Protein AF-A0A7C7UZA2-F1 (afdb_monomer_lite)

Foldseek 3Di:
DDPVVVVVPPVVVVVVVVVVVVVVVVVVVVVVCVVVVVVVVVVVVVVVLVVVVPPPPVQDPVPPVPRPPPDDPCNDPVNVPDCDLVNLLVVLVVLCVVVVNPLQVSLVVLLVVLVPCPDLPCSSLSSSVSNVVVCVVVVHDYDCPPPDDSVRSVVVSVVVDDD

Sequence (163 aa):
MPFKHFLQSETGAVTVDWVVLTAAVVGLGLAAMAVVSNGVGDLSNDITVELASLDTGSMYDWGSGGALMSSTWGDLDIFSLNQTASEAESYAASVLASNGGDYQAAYDQLYQQVLDMTYGNGESIDDFGAFEAMAAANGVSLDTGSNMTYGEMHASYSENGSV

pLDDT: mean 74.03, std 13.34, range [42.0, 94.94]

Secondary structure (DSSP, 8-state):
--GGGTTT-HHHHHHHHHHHHHHHHHHHHHHHHHHHHHHHHHHHHHHHHHHHHS-TTTT--TTTS-SSSSPPTT-SGGG--S--HHHHHHHHHHHHHHTTT-HHHHHHHHHHHHHT-SS--SHHHHHHHHHHHHHHHTTPPP--TTPPPHHHHHHHHHHH---

Structure (mmCIF, N/CA/C/O backbone):
data_AF-A0A7C7UZA2-F1
#
_entry.id   AF-A0A7C7UZA2-F1
#
loop_
_atom_site.group_PDB
_atom_site.id
_atom_site.type_symbol
_atom_site.label_atom_id
_atom_site.label_alt_id
_atom_site.label_comp_id
_atom_site.label_asym_id
_atom_site.label_entity_id
_atom_site.label_seq_id
_atom_site.pdbx_PDB_ins_code
_atom_site.Cartn_x
_atom_site.Cartn_y
_atom_site.Cartn_z
_atom_site.occupancy
_atom_site.B_iso_or_equiv
_atom_site.auth_seq_id
_atom_site.auth_comp_id
_atom_site.auth_asym_id
_atom_site.auth_atom_id
_atom_site.pdbx_PDB_model_num
ATOM 1 N N . MET A 1 1 ? -41.232 -3.735 60.638 1.00 55.69 1 MET A N 1
ATOM 2 C CA . MET A 1 1 ? -41.491 -2.625 59.691 1.00 55.69 1 MET A CA 1
ATOM 3 C C . MET A 1 1 ? -41.565 -3.222 58.294 1.00 55.69 1 MET A C 1
ATOM 5 O O . MET A 1 1 ? -40.735 -4.072 57.995 1.00 55.69 1 MET A O 1
ATOM 9 N N . PRO A 1 2 ? -42.615 -2.936 57.511 1.00 58.72 2 PRO A N 1
ATOM 10 C CA . PRO A 1 2 ? -43.018 -3.800 56.411 1.00 58.72 2 PRO A CA 1
ATOM 11 C C . PRO A 1 2 ? -42.118 -3.584 55.192 1.00 58.72 2 PRO A C 1
ATOM 13 O O . PRO A 1 2 ? -42.008 -2.473 54.684 1.00 58.72 2 PRO A O 1
ATOM 16 N N . PHE A 1 3 ? -41.556 -4.677 54.674 1.00 61.19 3 PHE A N 1
ATOM 17 C CA . PHE A 1 3 ? -40.842 -4.790 53.388 1.00 61.19 3 PHE A CA 1
ATOM 18 C C . PHE A 1 3 ? -41.591 -4.124 52.210 1.00 61.19 3 PHE A C 1
ATOM 20 O O . PHE A 1 3 ? -41.013 -3.719 51.209 1.00 61.19 3 PHE A O 1
ATOM 27 N N . LYS A 1 4 ? -42.904 -3.942 52.383 1.00 60.97 4 LYS A N 1
ATOM 28 C CA . LYS A 1 4 ? -43.824 -3.238 51.492 1.00 60.97 4 LYS A CA 1
ATOM 29 C C . LYS A 1 4 ? -43.467 -1.761 51.251 1.00 60.97 4 LYS A C 1
ATOM 31 O O . LYS A 1 4 ? -43.734 -1.275 50.164 1.00 60.97 4 LYS A O 1
ATOM 36 N N . HIS A 1 5 ? -42.840 -1.070 52.211 1.00 58.62 5 HIS A N 1
ATOM 37 C CA . HIS A 1 5 ? -42.366 0.315 52.028 1.00 58.62 5 HIS A CA 1
ATOM 38 C C . HIS A 1 5 ? -41.120 0.399 51.132 1.00 58.62 5 HIS A C 1
ATOM 40 O O . HIS A 1 5 ? -40.919 1.398 50.458 1.00 58.62 5 HIS A O 1
ATOM 46 N N . PHE A 1 6 ? -40.302 -0.657 51.089 1.00 61.88 6 PHE A N 1
ATOM 47 C CA . PHE A 1 6 ? -39.102 -0.709 50.251 1.00 61.88 6 PHE A CA 1
ATOM 48 C C . PHE A 1 6 ? -39.456 -0.853 48.762 1.00 61.88 6 PHE A C 1
ATOM 50 O O . PHE A 1 6 ? -38.833 -0.229 47.913 1.00 61.88 6 PHE A O 1
ATOM 57 N N . LEU A 1 7 ? -40.517 -1.610 48.459 1.00 60.84 7 LEU A N 1
ATOM 58 C CA . LEU A 1 7 ? -41.059 -1.788 47.104 1.00 60.84 7 LEU A CA 1
ATOM 59 C C . LEU A 1 7 ? -41.875 -0.584 46.593 1.00 60.84 7 LEU A C 1
ATOM 61 O O . LEU A 1 7 ? -42.179 -0.528 45.409 1.00 60.84 7 LEU A O 1
ATOM 65 N N . GLN A 1 8 ? -42.243 0.360 47.467 1.00 63.81 8 GLN A N 1
ATOM 66 C CA . GLN A 1 8 ? -43.076 1.527 47.139 1.00 63.81 8 GLN A CA 1
ATOM 67 C C . GLN A 1 8 ? -42.267 2.841 47.074 1.00 63.81 8 GLN A C 1
ATOM 69 O O . GLN A 1 8 ? -42.832 3.914 46.876 1.00 63.81 8 GLN A O 1
ATOM 74 N N . SER A 1 9 ? -40.941 2.769 47.242 1.00 61.22 9 SER A N 1
ATOM 75 C CA . SER A 1 9 ? -40.037 3.924 47.205 1.00 61.22 9 SER A CA 1
ATOM 76 C C . SER A 1 9 ? -39.703 4.340 45.767 1.00 61.22 9 SER A C 1
ATOM 78 O O . SER A 1 9 ? -38.679 3.942 45.214 1.00 61.22 9 SER A O 1
ATOM 80 N N . GLU A 1 10 ? -40.533 5.195 45.171 1.00 63.50 10 GLU A N 1
ATOM 81 C CA . GLU A 1 10 ? -40.305 5.768 43.831 1.00 63.50 10 GLU A CA 1
ATOM 82 C C . GLU A 1 10 ? -39.052 6.660 43.759 1.00 63.50 10 GLU A C 1
ATOM 84 O O . GLU A 1 10 ? -38.367 6.699 42.740 1.00 63.50 10 GLU A O 1
ATOM 89 N N . THR A 1 11 ? -38.671 7.312 44.863 1.00 66.06 11 THR A N 1
ATOM 90 C CA . THR A 1 11 ? -37.448 8.135 44.932 1.00 66.06 11 THR A CA 1
ATOM 91 C C . THR A 1 11 ? -36.171 7.303 44.767 1.00 66.06 11 THR A C 1
ATOM 93 O O . THR A 1 11 ? -35.189 7.791 44.217 1.00 66.06 11 THR A O 1
ATOM 96 N N . GLY A 1 12 ? -36.188 6.032 45.191 1.00 61.72 12 GLY A N 1
ATOM 97 C CA . GLY A 1 12 ? -35.061 5.112 45.018 1.00 61.72 12 GLY A CA 1
ATOM 98 C C . GLY A 1 12 ? -34.902 4.632 43.574 1.00 61.72 12 GLY A C 1
ATOM 99 O O . GLY A 1 12 ? -33.779 4.463 43.107 1.00 61.72 12 GLY A O 1
ATOM 100 N N . ALA A 1 13 ? -36.008 4.480 42.840 1.00 70.25 13 ALA A N 1
ATOM 101 C CA . ALA A 1 13 ? -35.995 4.057 41.440 1.00 70.25 13 ALA A CA 1
ATOM 102 C C . ALA A 1 13 ? -35.330 5.103 40.524 1.00 70.25 13 ALA A C 1
ATOM 104 O O . ALA A 1 13 ? -34.529 4.748 39.662 1.00 70.25 13 ALA A O 1
ATOM 105 N N . VAL A 1 14 ? -35.566 6.395 40.775 1.00 74.62 14 VAL A N 1
ATOM 106 C CA . VAL A 1 14 ? -34.936 7.503 40.026 1.00 74.62 14 VAL A CA 1
ATOM 107 C C . VAL A 1 14 ? -33.420 7.550 40.259 1.00 74.62 14 VAL A C 1
ATOM 109 O O . VAL A 1 14 ? -32.642 7.779 39.337 1.00 74.62 14 VAL A O 1
ATOM 112 N N . THR A 1 15 ? -32.972 7.242 41.478 1.00 79.44 15 THR A N 1
ATOM 113 C CA . THR A 1 15 ? -31.541 7.098 41.792 1.00 79.44 15 THR A CA 1
ATOM 114 C C . THR A 1 15 ? -30.937 5.767 41.339 1.00 79.44 15 THR A C 1
ATOM 116 O O . THR A 1 15 ? -29.749 5.540 41.532 1.00 79.44 15 THR A O 1
ATOM 119 N N . VAL A 1 16 ? -31.708 4.869 40.737 1.00 81.00 16 VAL A N 1
ATOM 120 C CA . VAL A 1 16 ? -31.160 3.683 40.067 1.00 81.00 16 VAL A CA 1
ATOM 121 C C . VAL A 1 16 ? -31.040 3.942 38.567 1.00 81.00 16 VAL A C 1
ATOM 123 O O . VAL A 1 16 ? -30.053 3.532 37.969 1.00 81.00 16 VAL A O 1
ATOM 126 N N . ASP A 1 17 ? -31.946 4.722 37.979 1.00 87.00 17 ASP A N 1
ATOM 127 C CA . ASP A 1 17 ? -31.920 5.077 36.555 1.00 87.00 17 ASP A CA 1
ATOM 128 C C . ASP A 1 17 ? -30.641 5.833 36.140 1.00 87.00 17 ASP A C 1
ATOM 130 O O . ASP A 1 17 ? -29.996 5.482 35.155 1.00 87.00 17 ASP A O 1
ATOM 134 N N . TRP A 1 18 ? -30.164 6.786 36.953 1.00 87.00 18 TRP A N 1
ATOM 135 C CA . TRP A 1 18 ? -28.900 7.487 36.654 1.00 87.00 18 TRP A CA 1
ATOM 136 C C . TRP A 1 18 ? -27.660 6.576 36.733 1.00 87.00 18 TRP A C 1
ATOM 138 O O . TRP A 1 18 ? -26.703 6.762 35.978 1.00 87.00 18 TRP A O 1
ATOM 148 N N . VAL A 1 19 ? -27.670 5.557 37.601 1.00 89.44 19 VAL A N 1
ATOM 149 C CA . VAL A 1 19 ? -26.578 4.571 37.669 1.00 89.44 19 VAL A CA 1
ATOM 150 C C . VAL A 1 19 ? -26.650 3.634 36.472 1.00 89.44 19 VAL A C 1
ATOM 152 O O . VAL A 1 19 ? -25.622 3.320 35.886 1.00 89.44 19 VAL A O 1
ATOM 155 N N . VAL A 1 20 ? -27.848 3.218 36.065 1.00 91.25 20 VAL A N 1
ATOM 156 C CA . VAL A 1 20 ? -28.027 2.339 34.904 1.00 91.25 20 VAL A CA 1
ATOM 157 C C . VAL A 1 20 ? -27.638 3.056 33.610 1.00 91.25 20 VAL A C 1
ATOM 159 O O . VAL A 1 20 ? -26.934 2.471 32.792 1.00 91.25 20 VAL A O 1
ATOM 162 N N . LEU A 1 21 ? -27.998 4.331 33.446 1.00 93.62 21 LEU A N 1
ATOM 163 C CA . LEU A 1 21 ? -27.585 5.143 32.297 1.00 93.62 21 LEU A CA 1
ATOM 164 C C . LEU A 1 21 ? -26.067 5.324 32.233 1.00 93.62 21 LEU A C 1
ATOM 166 O O . LEU A 1 21 ? -25.464 5.119 31.182 1.00 93.62 21 LEU A O 1
ATOM 170 N N . THR A 1 22 ? -25.426 5.666 33.351 1.00 93.38 22 THR A N 1
ATOM 171 C CA . THR A 1 22 ? -23.963 5.825 33.381 1.00 93.38 22 THR A CA 1
ATOM 172 C C . THR A 1 22 ? -23.245 4.491 33.184 1.00 93.38 22 THR A C 1
ATOM 174 O O . THR A 1 22 ? -22.285 4.431 32.420 1.00 93.38 22 THR A O 1
ATOM 177 N N . ALA A 1 23 ? -23.746 3.402 33.771 1.00 92.38 23 ALA A N 1
ATOM 178 C CA . ALA A 1 23 ? -23.229 2.054 33.544 1.00 92.38 23 ALA A CA 1
ATOM 179 C C . ALA A 1 23 ? -23.379 1.616 32.077 1.00 92.38 23 ALA A C 1
ATOM 181 O O . ALA A 1 23 ? -22.456 1.019 31.524 1.00 92.38 23 ALA A O 1
ATOM 182 N N . ALA A 1 24 ? -24.493 1.958 31.422 1.00 93.31 24 ALA A N 1
ATOM 183 C CA . ALA A 1 24 ? -24.699 1.696 29.999 1.00 93.31 24 ALA A CA 1
ATOM 184 C C . ALA A 1 24 ? -23.702 2.475 29.125 1.00 93.31 24 ALA A C 1
ATOM 186 O O . ALA A 1 24 ? -23.119 1.904 28.205 1.00 93.31 24 ALA A O 1
ATOM 187 N N . VAL A 1 25 ? -23.442 3.749 29.439 1.00 94.31 25 VAL A N 1
ATOM 188 C CA . VAL A 1 25 ? -22.450 4.574 28.724 1.00 94.31 25 VAL A CA 1
ATOM 189 C C . VAL A 1 25 ? -21.027 4.047 28.926 1.00 94.31 25 VAL A C 1
ATOM 191 O O . VAL A 1 25 ? -20.262 3.977 27.968 1.00 94.31 25 VAL A O 1
ATOM 194 N N . VAL A 1 26 ? -20.667 3.620 30.139 1.00 94.50 26 VAL A N 1
ATOM 195 C CA . VAL A 1 26 ? -19.356 3.003 30.411 1.00 94.50 26 VAL A CA 1
ATOM 196 C C . VAL A 1 26 ? -19.206 1.680 29.654 1.00 94.50 26 VAL A C 1
ATOM 198 O O . VAL A 1 26 ? -18.158 1.437 29.059 1.00 94.50 26 VAL A O 1
ATOM 201 N N . GLY A 1 27 ? -20.256 0.853 29.605 1.00 93.12 27 GLY A N 1
ATOM 202 C CA . GLY A 1 27 ? -20.273 -0.380 28.812 1.00 93.12 27 GLY A CA 1
ATOM 203 C C . GLY A 1 27 ? -20.104 -0.127 27.311 1.00 93.12 27 GLY A C 1
ATOM 204 O O . GLY A 1 27 ? -19.313 -0.806 26.658 1.00 9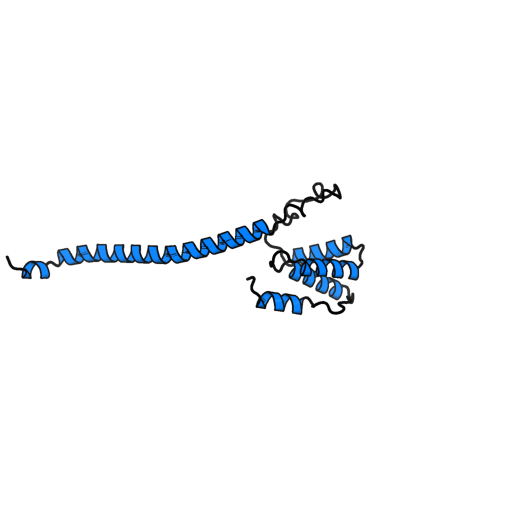3.12 27 GLY A O 1
ATOM 205 N N . LEU A 1 28 ? -20.777 0.896 26.774 1.00 94.94 28 LEU A N 1
ATOM 206 C CA . LEU A 1 28 ? -20.606 1.339 25.388 1.00 94.94 28 LEU A CA 1
ATOM 207 C C . LEU A 1 28 ? -19.173 1.835 25.125 1.00 94.94 28 LEU A C 1
ATOM 209 O O . LEU A 1 28 ? -18.587 1.505 24.098 1.00 94.94 28 LEU A O 1
ATOM 213 N N . GLY A 1 29 ? -18.589 2.587 26.062 1.00 93.31 29 GLY A N 1
ATOM 214 C CA . GLY A 1 29 ? -17.214 3.082 25.966 1.00 93.31 29 GLY A CA 1
ATOM 215 C C . GLY A 1 29 ? -16.180 1.957 25.927 1.00 93.31 29 GLY A C 1
ATOM 216 O O . GLY A 1 29 ? -15.265 1.995 25.109 1.00 93.31 29 GLY A O 1
ATOM 217 N N . LEU A 1 30 ? -16.356 0.918 26.747 1.00 91.94 30 LEU A N 1
ATOM 218 C CA . LEU A 1 30 ? -15.498 -0.271 26.718 1.00 91.94 30 LEU A CA 1
ATOM 219 C C . LEU A 1 30 ? -15.605 -1.030 25.388 1.00 91.94 30 LEU A C 1
ATOM 221 O O . LEU A 1 30 ? -14.588 -1.476 24.860 1.00 91.94 30 LEU A O 1
ATOM 225 N N . ALA A 1 31 ? -16.808 -1.136 24.817 1.00 91.19 31 ALA A N 1
ATOM 226 C CA . ALA A 1 31 ? -17.003 -1.757 23.507 1.00 91.19 31 ALA A CA 1
ATOM 227 C C . ALA A 1 31 ? -16.347 -0.943 22.376 1.00 91.19 31 ALA A C 1
ATOM 229 O O . ALA A 1 31 ? -15.681 -1.511 21.512 1.00 91.19 31 ALA A O 1
ATOM 230 N N . ALA A 1 32 ? -16.476 0.386 22.402 1.00 93.19 32 ALA A N 1
ATOM 231 C CA . ALA A 1 32 ? -15.841 1.269 21.424 1.00 93.19 32 ALA A CA 1
ATOM 232 C C . ALA A 1 32 ? -14.305 1.220 21.503 1.00 93.19 32 ALA A C 1
ATOM 234 O O . ALA A 1 32 ? -13.639 1.193 20.470 1.00 93.19 32 ALA A O 1
ATOM 235 N N . MET A 1 33 ? -13.738 1.141 22.713 1.00 93.38 33 MET A N 1
ATOM 236 C CA . MET A 1 33 ? -12.288 1.023 22.917 1.00 93.38 33 MET A CA 1
ATOM 237 C C . MET A 1 33 ? -11.701 -0.229 22.262 1.00 93.38 33 MET A C 1
ATOM 239 O O . MET A 1 33 ? -10.597 -0.163 21.732 1.00 93.38 33 MET A O 1
ATOM 243 N N . ALA A 1 34 ? -12.431 -1.348 22.243 1.00 87.56 34 ALA A N 1
ATOM 244 C CA . ALA A 1 34 ? -11.976 -2.559 21.561 1.00 87.56 34 ALA A CA 1
ATOM 245 C C . ALA A 1 34 ? -11.839 -2.350 20.042 1.00 87.56 34 ALA A C 1
ATOM 247 O O . ALA A 1 34 ? -10.852 -2.773 19.448 1.00 87.56 34 ALA A O 1
ATOM 248 N N . VAL A 1 35 ? -12.792 -1.647 19.419 1.00 90.25 35 VAL A N 1
ATOM 249 C CA . VAL A 1 35 ? -12.755 -1.340 17.977 1.00 90.25 35 VAL A CA 1
ATOM 250 C C . VAL A 1 35 ? -11.617 -0.373 17.652 1.00 90.25 35 VAL A C 1
ATOM 252 O O . VAL A 1 35 ? -10.852 -0.615 16.723 1.00 90.25 35 VAL A O 1
ATOM 255 N N . VAL A 1 36 ? -11.471 0.694 18.443 1.00 93.50 36 VAL A N 1
ATOM 256 C CA . VAL A 1 36 ? -10.405 1.689 18.253 1.00 93.50 36 VAL A CA 1
ATOM 257 C C . VAL A 1 36 ? -9.025 1.067 18.463 1.00 93.50 36 VAL A C 1
ATOM 259 O O . VAL A 1 36 ? -8.126 1.322 17.673 1.00 93.50 36 VAL A O 1
ATOM 262 N N . SER A 1 37 ? -8.852 0.227 19.487 1.00 91.12 37 SER A N 1
ATOM 263 C CA . SER A 1 37 ? -7.572 -0.437 19.760 1.00 91.12 37 SER A CA 1
ATOM 264 C C . SER A 1 37 ? -7.125 -1.334 18.609 1.00 91.12 37 SER A C 1
ATOM 266 O O . SER A 1 37 ? -5.935 -1.364 18.314 1.00 91.12 37 SER A O 1
ATOM 268 N N . ASN A 1 38 ? -8.054 -2.055 17.977 1.00 88.81 38 ASN A N 1
ATOM 269 C CA . ASN A 1 38 ? -7.731 -2.885 16.820 1.00 88.81 38 ASN A CA 1
ATOM 270 C C . ASN A 1 38 ? -7.360 -2.015 15.616 1.00 88.81 38 ASN A C 1
ATOM 272 O O . ASN A 1 38 ? -6.269 -2.172 15.090 1.00 88.81 38 ASN A O 1
ATOM 276 N N . GLY A 1 39 ? -8.185 -1.021 15.266 1.00 87.88 39 GLY A N 1
ATOM 277 C CA . GLY A 1 39 ? -7.896 -0.150 14.119 1.00 87.88 39 GLY A CA 1
ATOM 278 C C . GLY A 1 39 ? -6.598 0.656 14.263 1.00 87.88 39 GLY A C 1
ATOM 279 O O . GLY A 1 39 ? -5.891 0.866 13.285 1.00 87.88 39 GLY A O 1
ATOM 280 N N . VAL A 1 40 ? -6.242 1.077 15.482 1.00 93.38 40 VAL A N 1
ATOM 281 C CA . VAL A 1 40 ? -4.940 1.714 15.752 1.00 93.38 40 VAL A CA 1
ATOM 282 C C . VAL A 1 40 ? -3.794 0.708 15.641 1.00 93.38 40 VAL A C 1
ATOM 284 O O . VAL A 1 40 ? -2.715 1.079 15.187 1.00 93.38 40 VAL A O 1
ATOM 287 N N . GLY A 1 41 ? -4.006 -0.543 16.055 1.00 89.56 41 GLY A N 1
ATOM 288 C CA . GLY A 1 41 ? -3.027 -1.618 15.906 1.00 89.56 41 GLY A CA 1
ATOM 289 C C . GLY A 1 41 ? -2.740 -1.934 14.442 1.00 89.56 41 GLY A C 1
ATOM 290 O O . GLY A 1 41 ? -1.574 -1.985 14.063 1.00 89.56 41 GLY A O 1
ATOM 291 N N . ASP A 1 42 ? -3.789 -2.056 13.632 1.00 88.25 42 ASP A N 1
ATOM 292 C CA . ASP A 1 42 ? -3.690 -2.287 12.189 1.00 88.25 42 ASP A CA 1
ATOM 293 C C . ASP A 1 42 ? -2.935 -1.131 11.518 1.00 88.25 42 ASP A C 1
ATOM 295 O O . ASP A 1 42 ? -1.872 -1.349 10.948 1.00 88.25 42 ASP A O 1
ATOM 299 N N . LEU A 1 43 ? -3.356 0.117 11.756 1.00 86.50 43 LEU A N 1
ATOM 300 C CA . LEU A 1 43 ? -2.665 1.298 11.226 1.00 86.50 43 LEU A CA 1
ATOM 301 C C . LEU A 1 43 ? -1.192 1.382 11.665 1.00 86.50 43 LEU A C 1
ATOM 303 O O . LEU A 1 43 ? -0.326 1.801 10.903 1.00 86.50 43 LEU A O 1
ATOM 307 N N . SER A 1 44 ? -0.889 1.012 12.911 1.00 89.06 44 SER A N 1
ATOM 308 C CA . SER A 1 44 ? 0.493 1.017 13.407 1.00 89.06 44 SER A CA 1
ATOM 309 C C . SER A 1 44 ? 1.345 -0.064 12.739 1.00 89.06 44 SER A C 1
ATOM 311 O O . SER A 1 44 ? 2.539 0.155 12.521 1.00 89.06 44 SER A O 1
ATOM 313 N N . ASN A 1 45 ? 0.754 -1.218 12.419 1.00 85.00 45 ASN A N 1
ATOM 314 C CA . ASN A 1 45 ? 1.421 -2.271 11.661 1.00 85.00 45 ASN A CA 1
ATOM 315 C C . ASN A 1 45 ? 1.667 -1.825 10.222 1.00 85.00 45 ASN A C 1
ATOM 317 O O . ASN A 1 45 ? 2.791 -1.981 9.759 1.00 85.00 45 ASN A O 1
ATOM 321 N N . ASP A 1 46 ? 0.685 -1.202 9.572 1.00 81.12 46 ASP A N 1
ATOM 322 C CA . ASP A 1 46 ? 0.821 -0.688 8.205 1.00 81.12 46 ASP A CA 1
ATOM 323 C C . ASP A 1 46 ? 1.958 0.339 8.123 1.00 81.12 46 ASP A C 1
ATOM 325 O O . ASP A 1 46 ? 2.865 0.202 7.307 1.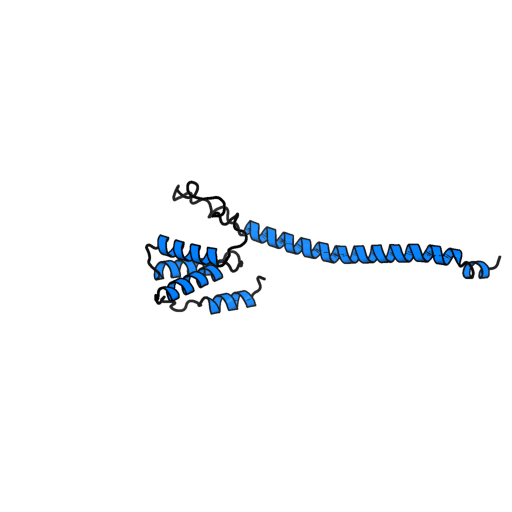00 81.12 46 ASP A O 1
ATOM 329 N N . ILE A 1 47 ? 2.008 1.292 9.063 1.00 82.44 47 ILE A N 1
ATOM 330 C CA . ILE A 1 47 ? 3.123 2.250 9.174 1.00 82.44 47 ILE A CA 1
ATOM 331 C C . ILE A 1 47 ? 4.462 1.529 9.392 1.00 82.44 47 ILE A C 1
ATOM 333 O O . ILE A 1 47 ? 5.487 1.949 8.865 1.00 82.44 47 ILE A O 1
ATOM 337 N N . THR A 1 48 ? 4.487 0.463 10.194 1.00 80.94 48 THR A N 1
ATOM 338 C CA . THR A 1 48 ? 5.722 -0.291 10.464 1.00 80.94 48 THR A CA 1
ATOM 339 C C . THR A 1 48 ? 6.203 -1.041 9.225 1.00 80.94 48 THR A C 1
ATOM 341 O O . THR A 1 48 ? 7.406 -1.076 8.976 1.00 80.94 48 THR A O 1
ATOM 344 N N . VAL A 1 49 ? 5.284 -1.634 8.462 1.00 79.12 49 VAL A N 1
ATOM 345 C CA . VAL A 1 49 ? 5.579 -2.304 7.191 1.00 79.12 49 VAL A CA 1
ATOM 346 C C . VAL A 1 49 ? 6.106 -1.291 6.184 1.00 79.12 49 VAL A C 1
ATOM 348 O O . VAL A 1 49 ? 7.154 -1.536 5.599 1.00 79.12 49 VAL A O 1
ATOM 351 N N . GLU A 1 50 ? 5.461 -0.132 6.069 1.00 75.25 50 GLU A N 1
ATOM 352 C CA . GLU A 1 50 ? 5.897 0.949 5.186 1.00 75.25 50 GLU A CA 1
ATOM 353 C C . GLU A 1 50 ? 7.311 1.425 5.545 1.00 75.25 50 GLU A C 1
ATOM 355 O O . GLU A 1 50 ? 8.218 1.418 4.721 1.00 75.25 50 GLU A O 1
ATOM 360 N N . LEU A 1 51 ? 7.566 1.725 6.820 1.00 74.25 51 LEU A N 1
ATOM 361 C CA . LEU A 1 51 ? 8.895 2.148 7.271 1.00 74.25 51 LEU A CA 1
ATOM 362 C C . LEU A 1 51 ? 9.974 1.062 7.136 1.00 74.25 51 LEU A C 1
ATOM 364 O O . LEU A 1 51 ? 11.152 1.398 7.038 1.00 74.25 51 LEU A O 1
ATOM 368 N N . ALA A 1 52 ? 9.604 -0.219 7.179 1.00 72.50 52 ALA A N 1
ATOM 369 C CA . ALA A 1 52 ? 10.525 -1.328 6.927 1.00 72.50 52 ALA A CA 1
ATOM 370 C C . ALA A 1 52 ? 10.778 -1.540 5.425 1.00 72.50 52 ALA A C 1
ATOM 372 O O . ALA A 1 52 ? 11.862 -1.993 5.057 1.00 72.50 52 ALA A O 1
ATOM 373 N N . SER A 1 53 ? 9.792 -1.199 4.591 1.00 65.19 53 SER A N 1
ATOM 374 C CA . SER A 1 53 ? 9.875 -1.198 3.131 1.00 65.19 53 SER A CA 1
ATOM 375 C C . SER A 1 53 ? 10.802 -0.110 2.599 1.00 65.19 53 SER A C 1
ATOM 377 O O . SER A 1 53 ? 11.529 -0.328 1.629 1.00 65.19 53 SER A O 1
ATOM 379 N N . LEU A 1 54 ? 10.848 1.034 3.288 1.00 66.81 54 LEU A N 1
ATOM 380 C CA . LEU A 1 54 ? 11.790 2.116 3.019 1.00 66.81 54 LEU A CA 1
ATOM 381 C C . LEU A 1 54 ? 13.238 1.662 3.288 1.00 66.81 54 LEU A C 1
ATOM 383 O O . LEU A 1 54 ? 13.808 1.886 4.362 1.00 66.81 54 LEU A O 1
ATOM 387 N N . ASP A 1 55 ? 13.863 1.032 2.294 1.00 61.66 55 ASP A N 1
ATOM 388 C CA . ASP A 1 55 ? 15.272 0.664 2.349 1.00 61.66 55 ASP A CA 1
ATOM 389 C C . ASP A 1 55 ? 16.148 1.919 2.292 1.00 61.66 55 ASP A C 1
ATOM 391 O O . ASP A 1 55 ? 16.428 2.494 1.243 1.00 61.66 55 ASP A O 1
ATOM 395 N N . THR A 1 56 ? 16.653 2.331 3.452 1.00 59.97 56 THR A N 1
ATOM 396 C CA . THR A 1 56 ? 17.657 3.403 3.538 1.00 59.97 56 THR A CA 1
ATOM 397 C C . THR A 1 56 ? 18.960 3.100 2.774 1.00 59.97 56 THR A C 1
ATOM 399 O O . THR A 1 56 ? 19.782 4.002 2.592 1.00 59.97 56 THR A O 1
ATOM 402 N N . GLY A 1 57 ? 19.160 1.853 2.323 1.00 57.66 57 GLY A N 1
ATOM 403 C CA . GLY A 1 57 ? 20.290 1.402 1.512 1.00 57.66 57 GLY A CA 1
ATOM 404 C C . GLY A 1 57 ? 20.234 1.821 0.039 1.00 57.66 57 GLY A C 1
ATOM 405 O O . GLY A 1 57 ? 21.279 2.145 -0.526 1.00 57.66 57 GLY A O 1
ATOM 406 N N . SER A 1 58 ? 19.050 1.893 -0.572 1.00 53.62 58 SER A N 1
ATOM 407 C CA . SER A 1 58 ? 18.868 2.264 -1.987 1.00 53.62 58 SER A CA 1
ATOM 408 C C . SER A 1 58 ? 18.908 3.781 -2.232 1.00 53.62 58 SER A C 1
ATOM 410 O O . SER A 1 58 ? 19.226 4.234 -3.330 1.00 53.62 58 SER A O 1
ATOM 412 N N . MET A 1 59 ? 18.687 4.583 -1.187 1.00 56.50 59 MET A N 1
ATOM 413 C CA . MET A 1 59 ? 18.722 6.057 -1.229 1.00 56.50 59 MET A CA 1
ATOM 414 C C . MET A 1 59 ? 20.140 6.648 -1.235 1.00 56.50 59 MET A C 1
ATOM 416 O O . MET A 1 59 ? 20.319 7.847 -1.463 1.00 56.50 59 MET A O 1
ATOM 420 N N . TYR A 1 60 ? 21.159 5.838 -0.940 1.00 55.06 60 TYR A N 1
ATOM 421 C CA . TYR A 1 60 ? 22.554 6.264 -0.938 1.00 55.06 60 TYR A CA 1
ATOM 422 C C . TYR A 1 60 ? 23.334 5.414 -1.935 1.00 55.06 60 TYR A C 1
ATOM 424 O O . TYR A 1 60 ? 23.953 4.414 -1.578 1.00 55.06 60 TYR A O 1
ATOM 432 N N . ASP A 1 61 ? 23.357 5.844 -3.197 1.00 60.41 61 ASP A N 1
ATOM 433 C CA . ASP A 1 61 ? 24.287 5.305 -4.186 1.00 60.41 61 ASP A CA 1
ATOM 434 C C . ASP A 1 61 ? 25.724 5.736 -3.836 1.00 60.41 61 ASP A C 1
ATOM 436 O O . ASP A 1 61 ? 26.298 6.703 -4.350 1.00 60.41 61 ASP A O 1
ATOM 440 N N . TRP A 1 62 ? 26.301 5.008 -2.882 1.00 58.62 62 TRP A N 1
ATOM 441 C CA . TRP A 1 62 ? 27.673 5.162 -2.412 1.00 58.62 62 TRP A CA 1
ATOM 442 C C . TRP A 1 62 ? 28.698 4.810 -3.510 1.00 58.62 62 TRP A C 1
ATOM 444 O O . TRP A 1 62 ? 29.884 5.088 -3.338 1.00 58.62 62 TRP A O 1
ATOM 454 N N . GLY A 1 63 ? 28.266 4.204 -4.627 1.00 56.53 63 GLY A N 1
ATOM 455 C CA . GLY A 1 63 ? 29.102 3.833 -5.773 1.00 56.53 63 GLY A CA 1
ATOM 456 C C . GLY A 1 63 ? 29.202 4.918 -6.852 1.00 56.53 63 GLY A C 1
ATOM 457 O O . GLY A 1 63 ? 30.230 5.023 -7.520 1.00 56.53 63 GLY A O 1
ATOM 458 N N . SER A 1 64 ? 28.175 5.751 -6.991 1.00 59.97 64 SER A N 1
ATOM 459 C CA . SER A 1 64 ? 28.057 6.799 -8.015 1.00 59.97 64 SER A CA 1
ATOM 460 C C . SER A 1 64 ? 28.501 8.186 -7.546 1.00 59.97 64 SER A C 1
ATOM 462 O O . SER A 1 64 ? 28.915 9.020 -8.351 1.00 59.97 64 SER A O 1
ATOM 464 N N . GLY A 1 65 ? 28.450 8.459 -6.236 1.00 55.69 65 GLY A N 1
ATOM 465 C CA . GLY A 1 65 ? 28.880 9.746 -5.672 1.00 55.69 65 GLY A CA 1
ATOM 466 C C . GLY A 1 65 ? 28.076 10.960 -6.166 1.00 55.69 65 GLY A C 1
ATOM 467 O O . GLY A 1 65 ? 28.560 12.086 -6.058 1.00 55.69 65 GLY A O 1
ATOM 468 N N . GLY A 1 66 ? 26.872 10.748 -6.714 1.00 59.50 66 GLY A N 1
ATOM 469 C CA . GLY A 1 66 ? 26.112 11.773 -7.439 1.00 59.50 66 GLY A CA 1
ATOM 470 C C . GLY A 1 66 ? 24.654 11.998 -7.024 1.00 59.50 66 GLY A C 1
ATOM 471 O O . GLY A 1 66 ? 24.016 12.852 -7.626 1.00 59.50 66 GLY A O 1
ATOM 472 N N . ALA A 1 67 ? 24.102 11.303 -6.024 1.00 57.88 67 ALA A N 1
ATOM 473 C CA . ALA A 1 67 ? 22.646 11.313 -5.806 1.00 57.88 67 ALA A CA 1
ATOM 474 C C . ALA A 1 67 ? 22.101 12.420 -4.874 1.00 57.88 67 ALA A C 1
ATOM 476 O O . ALA A 1 67 ? 20.926 12.740 -4.956 1.00 57.88 67 ALA A O 1
ATOM 477 N N . LEU A 1 68 ? 22.916 13.054 -4.018 1.00 59.41 68 LEU A N 1
ATOM 478 C CA . LEU A 1 68 ? 22.406 14.002 -3.000 1.00 59.41 68 LEU A CA 1
ATOM 479 C C . LEU A 1 68 ? 22.500 15.490 -3.381 1.00 59.41 68 LEU A C 1
ATOM 481 O O . LEU A 1 68 ? 22.042 16.346 -2.627 1.00 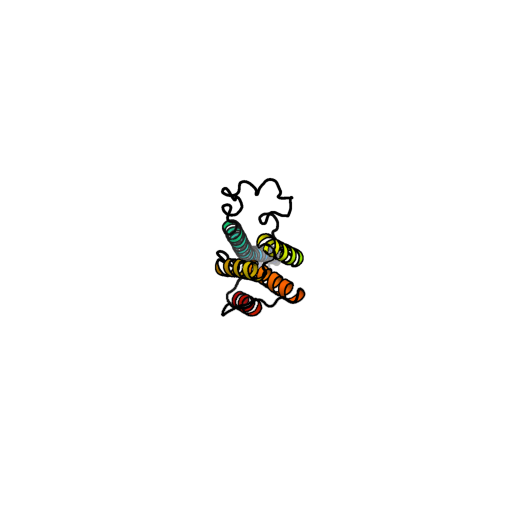59.41 68 LEU A O 1
ATOM 485 N N . MET A 1 69 ? 23.126 15.829 -4.513 1.00 58.25 69 MET A N 1
ATOM 486 C CA . MET A 1 69 ? 23.337 17.231 -4.913 1.00 58.25 69 MET A CA 1
ATOM 487 C C . MET A 1 69 ? 22.309 17.757 -5.926 1.00 58.25 69 MET A C 1
ATOM 489 O O . MET A 1 69 ? 22.319 18.960 -6.191 1.00 58.25 69 MET A O 1
ATOM 493 N N . SER A 1 70 ? 21.429 16.907 -6.476 1.00 57.59 70 SER A N 1
ATOM 494 C CA . SER A 1 70 ? 20.363 17.334 -7.403 1.00 57.59 70 SER A CA 1
ATOM 495 C C . SER A 1 70 ? 18.936 17.054 -6.930 1.00 57.59 70 SER A C 1
ATOM 497 O O . SER A 1 70 ? 18.007 17.477 -7.613 1.00 57.59 70 SER A O 1
ATOM 499 N N . SER A 1 71 ? 18.732 16.387 -5.791 1.00 61.94 71 SER A N 1
ATOM 500 C CA . SER A 1 71 ? 17.385 16.106 -5.288 1.00 61.94 71 SER A CA 1
ATOM 501 C C . SER A 1 71 ? 16.724 17.398 -4.805 1.00 61.94 71 SER A C 1
ATOM 503 O O . SER A 1 71 ? 17.231 18.085 -3.912 1.00 61.94 71 SER A O 1
ATOM 505 N N . THR A 1 72 ? 15.589 17.745 -5.406 1.00 61.38 72 THR A N 1
ATOM 506 C CA . THR A 1 72 ? 14.740 18.857 -4.960 1.00 61.38 72 THR A CA 1
ATOM 507 C C . THR A 1 72 ? 13.718 18.320 -3.957 1.00 61.38 72 THR A C 1
ATOM 509 O O . THR A 1 72 ? 13.264 17.188 -4.075 1.00 61.38 72 THR A O 1
ATOM 512 N N . TRP A 1 73 ? 13.361 19.100 -2.934 1.00 59.62 73 TRP A N 1
ATOM 513 C CA . TRP A 1 73 ? 12.308 18.718 -1.983 1.00 59.62 73 TRP A CA 1
ATOM 514 C C . TRP A 1 73 ? 11.026 18.300 -2.729 1.00 59.62 73 TRP A C 1
ATOM 516 O O . TRP A 1 73 ? 10.517 19.086 -3.525 1.00 59.62 73 TRP A O 1
ATOM 526 N N . GLY A 1 74 ? 10.528 17.086 -2.461 1.00 58.50 74 GLY A N 1
ATOM 527 C CA . GLY A 1 74 ? 9.375 16.472 -3.141 1.00 58.50 74 GLY A CA 1
ATOM 528 C C . GLY A 1 74 ? 9.730 15.377 -4.157 1.00 58.50 74 GLY A C 1
ATOM 529 O O . GLY A 1 74 ? 8.884 14.555 -4.456 1.00 58.50 74 GLY A O 1
ATOM 530 N N . ASP A 1 75 ? 10.979 15.322 -4.622 1.00 62.75 75 ASP A N 1
ATOM 531 C CA . ASP A 1 75 ? 11.487 14.329 -5.593 1.00 62.75 75 ASP A CA 1
ATOM 532 C C . ASP A 1 75 ? 12.107 13.091 -4.914 1.00 62.75 75 ASP A C 1
ATOM 534 O O . ASP A 1 75 ? 12.606 12.173 -5.553 1.00 62.75 75 ASP A O 1
ATOM 538 N N . LEU A 1 76 ? 12.136 13.095 -3.579 1.00 64.25 76 LEU A N 1
ATOM 539 C CA . LEU A 1 76 ? 12.635 11.983 -2.784 1.00 64.25 76 LEU A CA 1
ATOM 540 C C . LEU A 1 76 ? 11.459 11.098 -2.389 1.00 64.25 76 LEU A C 1
ATOM 542 O O . LEU A 1 76 ? 10.570 11.553 -1.671 1.00 64.25 76 LEU A O 1
ATOM 546 N N . ASP A 1 77 ? 11.532 9.840 -2.802 1.00 63.09 77 ASP A N 1
ATOM 547 C CA . ASP A 1 77 ? 10.534 8.786 -2.596 1.00 63.09 77 ASP A CA 1
ATOM 548 C C . ASP A 1 77 ? 10.008 8.719 -1.144 1.00 63.09 77 ASP A C 1
ATOM 550 O O . ASP A 1 77 ? 8.814 8.774 -0.884 1.00 63.09 77 ASP A O 1
ATOM 554 N N . ILE A 1 78 ? 10.906 8.835 -0.158 1.00 62.59 78 ILE A N 1
ATOM 555 C CA . ILE A 1 78 ? 10.576 8.869 1.284 1.00 62.59 78 ILE A CA 1
ATOM 556 C C . ILE A 1 78 ? 9.665 10.027 1.738 1.00 62.59 78 ILE A C 1
ATOM 558 O O . ILE A 1 78 ? 9.112 9.993 2.838 1.00 62.59 78 ILE A O 1
ATOM 562 N N . PHE A 1 79 ? 9.537 11.086 0.939 1.00 63.00 79 PHE A N 1
ATOM 563 C CA . PHE A 1 79 ? 8.661 12.226 1.215 1.00 63.00 79 PHE A CA 1
ATOM 564 C C . PHE A 1 79 ? 7.514 12.351 0.204 1.00 63.00 79 PHE A C 1
ATOM 566 O O . PHE A 1 79 ? 6.722 13.289 0.336 1.00 63.00 79 PHE A O 1
ATOM 573 N N . SER A 1 80 ? 7.396 11.419 -0.751 1.00 59.75 80 SER A N 1
ATOM 574 C CA . SER A 1 80 ? 6.279 11.335 -1.695 1.00 59.75 80 SER A CA 1
ATOM 575 C C . SER A 1 80 ? 5.373 10.150 -1.353 1.00 59.75 80 SER A C 1
ATOM 577 O O . SER A 1 80 ? 5.321 9.147 -2.042 1.00 59.75 80 SER A O 1
ATOM 579 N N . LEU A 1 81 ? 4.626 10.277 -0.251 1.00 55.88 81 LEU A N 1
ATOM 580 C CA . LEU A 1 81 ? 3.743 9.223 0.283 1.00 55.88 81 LEU A CA 1
ATOM 581 C C . LEU A 1 81 ? 2.472 8.966 -0.558 1.00 55.88 81 LEU A C 1
ATOM 583 O O . LEU A 1 81 ? 1.507 8.394 -0.055 1.00 55.88 81 LEU A O 1
ATOM 587 N N . ASN A 1 82 ? 2.399 9.492 -1.780 1.00 57.56 82 ASN A N 1
ATOM 588 C CA . ASN A 1 82 ? 1.254 9.321 -2.666 1.00 57.56 82 ASN A CA 1
ATOM 589 C C . ASN A 1 82 ? 1.691 9.578 -4.109 1.00 57.56 82 ASN A C 1
ATOM 591 O O . ASN A 1 82 ? 1.495 10.688 -4.614 1.00 57.56 82 ASN A O 1
ATOM 595 N N . GLN A 1 83 ? 2.253 8.554 -4.751 1.00 60.91 83 GLN A N 1
ATOM 596 C CA . GLN A 1 83 ? 2.581 8.585 -6.168 1.00 60.91 83 GLN A CA 1
ATOM 597 C C . GLN A 1 83 ? 1.280 8.756 -6.972 1.00 60.91 83 GLN A C 1
ATOM 599 O O . GLN A 1 83 ? 0.402 7.896 -7.029 1.00 60.91 83 GLN A O 1
ATOM 604 N N . THR A 1 84 ? 1.075 9.941 -7.534 1.00 61.44 84 THR A N 1
ATOM 605 C CA . THR A 1 84 ? -0.050 10.217 -8.427 1.00 61.44 84 THR A CA 1
ATOM 606 C C . THR A 1 84 ? 0.250 9.670 -9.822 1.00 61.44 84 THR A C 1
ATOM 608 O O . THR A 1 84 ? 1.404 9.549 -10.217 1.00 61.44 84 THR A O 1
ATOM 611 N N . ALA A 1 85 ? -0.779 9.418 -10.640 1.00 61.75 85 ALA A N 1
ATOM 612 C CA . ALA A 1 85 ? -0.588 8.971 -12.029 1.00 61.75 85 ALA A CA 1
ATOM 613 C C . ALA A 1 85 ? 0.348 9.88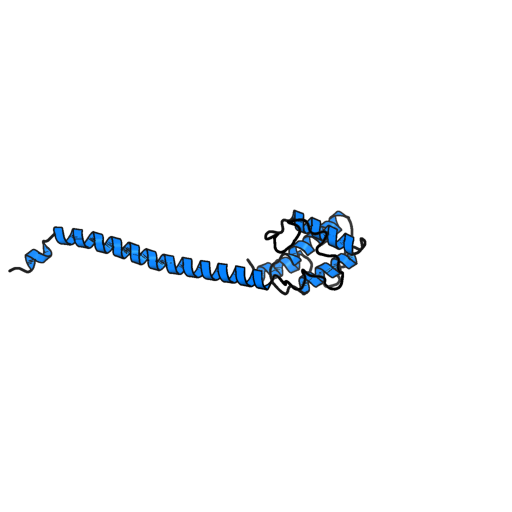9 -12.854 1.00 61.75 85 ALA A C 1
ATOM 615 O O . ALA A 1 85 ? 1.020 9.434 -13.773 1.00 61.75 85 ALA A O 1
ATOM 616 N N . SER A 1 86 ? 0.437 11.179 -12.499 1.00 61.81 86 SER A N 1
ATOM 617 C CA . SER A 1 86 ? 1.367 12.130 -13.124 1.00 61.81 86 SER A CA 1
ATOM 618 C C . SER A 1 86 ? 2.838 11.881 -12.758 1.00 61.81 86 SER A C 1
ATOM 620 O O . SER A 1 86 ? 3.732 12.274 -13.511 1.00 61.81 86 SER A O 1
ATOM 622 N N . GLU A 1 87 ? 3.100 11.291 -11.595 1.00 66.75 87 GLU A N 1
ATOM 623 C CA . GLU A 1 87 ? 4.439 10.951 -11.109 1.00 66.75 87 GLU A CA 1
ATOM 624 C C . GLU A 1 87 ? 4.908 9.625 -11.713 1.00 66.75 87 GLU A C 1
ATOM 626 O O . GLU A 1 87 ? 6.042 9.573 -12.183 1.00 66.75 87 GLU A O 1
ATOM 631 N N . ALA A 1 88 ? 4.018 8.638 -11.863 1.00 69.19 88 ALA A N 1
ATOM 632 C CA . ALA A 1 88 ? 4.308 7.386 -12.573 1.00 69.19 88 ALA A CA 1
ATOM 633 C C . ALA A 1 88 ? 4.688 7.622 -14.050 1.00 69.19 88 ALA A C 1
ATOM 635 O O . ALA A 1 88 ? 5.665 7.076 -14.566 1.00 69.19 88 ALA A O 1
ATOM 636 N N . GLU A 1 89 ? 3.981 8.529 -14.737 1.00 71.06 89 GLU A N 1
ATOM 637 C CA . GLU A 1 89 ? 4.336 8.947 -16.103 1.00 71.06 89 GLU A CA 1
ATOM 638 C C . GLU A 1 89 ? 5.703 9.655 -16.167 1.00 71.06 89 GLU A C 1
ATOM 640 O O . GLU A 1 89 ? 6.479 9.456 -17.108 1.00 71.06 89 GLU A O 1
ATOM 645 N N . SER A 1 90 ? 6.023 10.471 -15.158 1.00 74.56 90 SER A N 1
ATOM 646 C CA . SER A 1 90 ? 7.313 11.170 -15.068 1.00 74.56 90 SER A CA 1
ATOM 647 C C . SER A 1 90 ? 8.459 10.195 -14.783 1.00 74.56 90 SER A C 1
ATOM 649 O O . SER A 1 90 ? 9.538 10.317 -15.374 1.00 74.56 90 SER A O 1
ATOM 651 N N . TYR A 1 91 ? 8.216 9.192 -13.937 1.00 76.38 91 TYR A N 1
ATOM 652 C CA . TYR A 1 91 ? 9.160 8.125 -13.638 1.00 76.38 91 TYR A CA 1
ATOM 653 C C . TYR A 1 91 ? 9.424 7.256 -14.869 1.00 76.38 91 TYR A C 1
ATOM 655 O O . TYR A 1 91 ? 10.582 7.108 -15.263 1.00 76.38 91 TYR A O 1
ATOM 663 N N . ALA A 1 92 ? 8.383 6.793 -15.565 1.00 80.88 92 ALA A N 1
ATOM 664 C CA . ALA A 1 92 ? 8.511 6.042 -16.814 1.00 80.88 92 ALA A CA 1
ATOM 665 C C . ALA A 1 92 ? 9.365 6.784 -17.862 1.00 80.88 92 ALA A C 1
ATOM 667 O O . ALA A 1 92 ? 10.259 6.197 -18.483 1.00 80.88 92 ALA A O 1
ATOM 668 N N . ALA A 1 93 ? 9.153 8.095 -18.018 1.00 82.50 93 ALA A N 1
ATOM 669 C CA . ALA A 1 93 ? 9.965 8.933 -18.899 1.00 82.50 93 ALA A CA 1
ATOM 670 C C . ALA A 1 93 ? 11.429 9.039 -18.432 1.00 82.50 93 ALA A C 1
ATOM 672 O O . ALA A 1 93 ? 12.348 9.035 -19.258 1.00 82.50 93 ALA A O 1
ATOM 673 N N . SER A 1 94 ? 11.667 9.103 -17.119 1.00 81.56 94 SER A N 1
ATOM 674 C CA . SER A 1 94 ? 13.015 9.129 -16.540 1.00 81.56 94 SER A CA 1
ATOM 675 C C . SER A 1 94 ? 13.774 7.813 -16.751 1.00 81.56 94 SER A C 1
ATOM 677 O O . SER A 1 94 ? 14.957 7.842 -17.097 1.00 81.56 94 SER A O 1
ATOM 679 N N . VAL A 1 95 ? 13.092 6.667 -16.645 1.00 82.94 95 VAL A N 1
ATOM 680 C CA . VAL A 1 95 ? 13.666 5.330 -16.870 1.00 82.94 95 VAL A CA 1
ATOM 681 C C . VAL A 1 95 ? 14.006 5.121 -18.344 1.00 82.94 95 VAL A C 1
ATOM 683 O O . VAL A 1 95 ? 15.056 4.570 -18.680 1.00 82.94 95 VAL A O 1
ATOM 686 N N . LEU A 1 96 ? 13.172 5.625 -19.255 1.00 85.94 96 LEU A N 1
ATOM 687 C CA . LEU A 1 96 ? 13.507 5.632 -20.677 1.00 85.94 96 LEU A CA 1
ATOM 688 C C . LEU A 1 96 ? 14.756 6.483 -20.953 1.00 85.94 96 LEU A C 1
ATOM 690 O O . LEU A 1 96 ? 15.635 6.080 -21.718 1.00 85.94 96 LEU A O 1
ATOM 694 N N . ALA A 1 97 ? 14.847 7.661 -20.331 1.00 83.62 97 ALA A N 1
ATOM 695 C CA . ALA A 1 97 ? 15.985 8.556 -20.496 1.00 83.62 97 ALA A CA 1
ATOM 696 C C . ALA A 1 97 ? 17.287 7.955 -19.938 1.00 83.62 97 ALA A C 1
ATOM 698 O O . ALA A 1 97 ? 18.336 8.090 -20.574 1.00 83.62 97 ALA A O 1
ATOM 699 N N . SER A 1 98 ? 17.233 7.259 -18.799 1.00 81.44 98 SER A N 1
ATOM 700 C CA . SER A 1 98 ? 18.398 6.585 -18.208 1.00 81.44 98 SER A CA 1
ATOM 701 C C . SER A 1 98 ? 18.885 5.400 -19.049 1.00 81.44 98 SER A C 1
ATOM 703 O O . SER A 1 98 ? 20.090 5.165 -19.129 1.00 81.44 98 SER A O 1
ATOM 705 N N . ASN A 1 99 ? 17.981 4.734 -19.773 1.00 86.69 99 ASN A N 1
ATOM 706 C CA . ASN A 1 99 ? 18.290 3.681 -20.747 1.00 86.69 99 ASN A CA 1
ATOM 707 C C . ASN A 1 99 ? 18.638 4.223 -22.150 1.00 86.69 99 ASN A C 1
ATOM 709 O O . ASN A 1 99 ? 18.661 3.483 -23.132 1.00 86.69 99 ASN A O 1
ATOM 713 N N . GLY A 1 100 ? 18.916 5.525 -22.283 1.00 85.00 100 GLY A N 1
ATOM 714 C CA . GLY A 1 100 ? 19.346 6.126 -23.549 1.00 85.00 100 GLY A CA 1
ATOM 715 C C . GLY A 1 100 ? 18.265 6.156 -24.636 1.00 85.00 100 GLY A C 1
ATOM 716 O O . GLY A 1 100 ? 18.595 6.263 -25.817 1.00 85.00 100 GLY A O 1
ATOM 717 N N . GLY A 1 101 ? 16.988 6.068 -24.255 1.00 86.50 101 GLY A N 1
ATOM 718 C CA . GLY A 1 101 ? 15.858 5.989 -25.180 1.00 86.50 101 GLY A CA 1
ATOM 719 C C . GLY A 1 101 ? 15.551 4.578 -25.686 1.00 86.50 101 GLY A C 1
ATOM 720 O O . GLY A 1 101 ? 14.703 4.433 -26.567 1.00 86.50 101 GLY A O 1
ATOM 721 N N . ASP A 1 102 ? 16.221 3.549 -25.161 1.00 89.62 102 ASP A N 1
ATOM 722 C CA . ASP A 1 102 ? 15.902 2.156 -25.466 1.00 89.62 102 ASP A CA 1
ATOM 723 C C . ASP A 1 102 ? 14.684 1.700 -24.652 1.00 89.62 102 ASP A C 1
ATOM 725 O O . ASP A 1 102 ? 14.753 1.457 -23.446 1.00 89.62 102 ASP A O 1
ATOM 729 N N . TYR A 1 103 ? 13.549 1.602 -25.342 1.00 88.81 103 TYR A N 1
ATOM 730 C CA . TYR A 1 103 ? 12.279 1.198 -24.749 1.00 88.81 103 TYR A CA 1
ATOM 731 C C . TYR A 1 103 ? 12.286 -0.248 -24.242 1.00 88.81 103 TYR A C 1
ATOM 733 O O . TYR A 1 103 ? 11.606 -0.535 -23.260 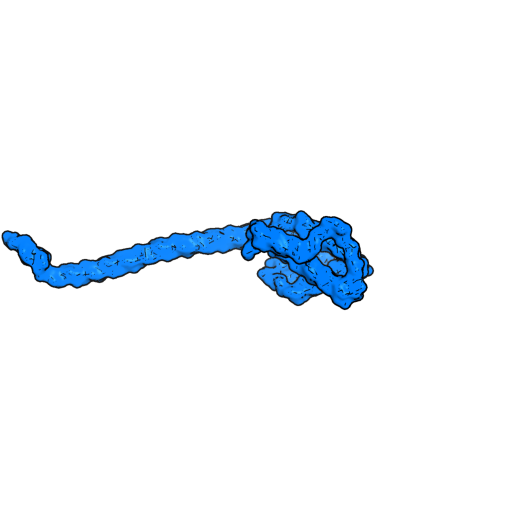1.00 88.81 103 TYR A O 1
ATOM 741 N N . GLN A 1 104 ? 13.038 -1.150 -24.877 1.00 89.06 104 GLN A N 1
ATOM 742 C CA . GLN A 1 104 ? 13.069 -2.555 -24.470 1.00 89.06 104 GLN A CA 1
ATOM 743 C C . GLN A 1 104 ? 13.916 -2.728 -23.206 1.00 89.06 104 GLN A C 1
ATOM 745 O O . GLN A 1 104 ? 13.489 -3.396 -22.270 1.00 89.06 104 GLN A O 1
ATOM 750 N N . ALA A 1 105 ? 15.076 -2.070 -23.141 1.00 86.44 105 ALA A N 1
ATOM 751 C CA . ALA A 1 105 ? 15.925 -2.103 -21.950 1.00 86.44 105 ALA A CA 1
ATOM 752 C C . ALA A 1 105 ? 15.224 -1.487 -20.724 1.00 86.44 105 ALA A C 1
ATOM 754 O O . ALA A 1 105 ? 15.286 -2.040 -19.626 1.00 86.44 105 ALA A O 1
ATOM 755 N N . ALA A 1 106 ? 14.504 -0.378 -20.927 1.00 86.69 106 ALA A N 1
ATOM 756 C CA . ALA A 1 106 ? 13.694 0.251 -19.887 1.00 86.69 106 ALA A CA 1
ATOM 757 C C . ALA A 1 106 ? 12.533 -0.646 -19.417 1.00 86.69 106 ALA A C 1
ATOM 759 O O . ALA A 1 106 ? 12.296 -0.756 -18.214 1.00 86.69 106 ALA A O 1
ATOM 760 N N . TYR A 1 107 ? 11.853 -1.331 -20.343 1.00 87.44 107 TYR A N 1
ATOM 761 C CA . TYR A 1 107 ? 10.813 -2.309 -20.018 1.00 87.44 107 TYR A CA 1
ATOM 762 C C . TYR A 1 107 ? 11.353 -3.469 -19.172 1.00 87.44 107 TYR A C 1
ATOM 764 O O . TYR A 1 107 ? 10.776 -3.797 -18.136 1.00 87.44 107 TYR A O 1
ATOM 772 N N . ASP A 1 108 ? 12.481 -4.062 -19.574 1.00 86.88 108 ASP A N 1
ATOM 773 C CA . ASP A 1 108 ? 13.089 -5.186 -18.858 1.00 86.88 108 ASP A CA 1
ATOM 774 C C . ASP A 1 108 ? 13.516 -4.784 -17.436 1.00 86.88 108 ASP A C 1
ATOM 776 O O . ASP A 1 108 ? 13.359 -5.568 -16.499 1.00 86.88 108 ASP A O 1
ATOM 780 N N . GLN A 1 109 ? 14.010 -3.554 -17.254 1.00 83.88 109 GLN A N 1
ATOM 781 C CA . GLN A 1 109 ? 14.363 -3.008 -15.943 1.00 83.88 109 GLN A CA 1
ATOM 782 C C . GLN A 1 109 ? 13.138 -2.888 -15.025 1.00 83.88 109 GLN A C 1
ATOM 784 O O . GLN A 1 109 ? 13.175 -3.396 -13.904 1.00 83.88 109 GLN A O 1
ATOM 789 N N . LEU A 1 110 ? 12.062 -2.251 -15.498 1.00 81.06 110 LEU A N 1
ATOM 790 C CA . LEU A 1 110 ? 10.825 -2.090 -14.723 1.00 81.06 110 LEU A CA 1
ATOM 791 C C . LEU A 1 110 ? 10.193 -3.448 -14.407 1.00 81.06 110 LEU A C 1
ATOM 793 O O . LEU A 1 110 ? 9.738 -3.682 -13.292 1.00 81.06 110 LEU A O 1
ATOM 797 N N . TYR A 1 111 ? 10.240 -4.389 -15.350 1.00 83.62 111 TYR A N 1
ATOM 798 C CA . TYR A 1 111 ? 9.763 -5.745 -15.113 1.00 83.62 111 TYR A CA 1
ATOM 799 C C . TYR A 1 111 ? 10.554 -6.458 -14.005 1.00 83.62 111 TYR A C 1
ATOM 801 O O . TYR A 1 111 ? 9.967 -7.138 -13.166 1.00 83.62 111 TYR A O 1
ATOM 809 N N . GLN A 1 112 ? 11.881 -6.291 -13.952 1.00 78.25 112 GLN A N 1
ATOM 810 C CA . GLN A 1 112 ? 12.673 -6.823 -12.837 1.00 78.25 112 GLN A CA 1
ATOM 811 C C . GLN A 1 112 ? 12.335 -6.140 -11.510 1.00 78.25 112 GLN A C 1
ATOM 813 O O . GLN A 1 112 ? 12.325 -6.822 -10.493 1.00 78.25 112 GLN A O 1
ATOM 818 N N . GLN A 1 113 ? 12.006 -4.846 -11.504 1.00 77.12 113 GLN A N 1
ATOM 819 C CA . GLN A 1 113 ? 11.551 -4.151 -10.292 1.00 77.12 113 GLN A CA 1
ATOM 820 C C . GLN A 1 113 ? 10.200 -4.690 -9.794 1.00 77.12 113 GLN A C 1
ATOM 822 O O . GLN A 1 113 ? 10.023 -4.861 -8.590 1.00 77.12 113 GLN A O 1
ATOM 827 N N . VAL A 1 114 ? 9.282 -5.041 -10.703 1.00 77.06 114 VAL A N 1
ATOM 828 C CA . VAL A 1 114 ? 8.026 -5.732 -10.358 1.00 77.06 114 VAL A CA 1
ATOM 829 C C . VAL A 1 114 ? 8.283 -7.152 -9.834 1.00 77.06 114 VAL A C 1
ATOM 831 O O . VAL A 1 114 ? 7.602 -7.620 -8.929 1.00 77.06 114 VAL A O 1
ATOM 834 N N . LEU A 1 115 ? 9.276 -7.872 -10.356 1.00 76.69 115 LEU A N 1
ATOM 835 C CA . LEU A 1 115 ? 9.624 -9.199 -9.828 1.00 76.69 115 LEU A CA 1
ATOM 836 C C . LEU A 1 115 ? 10.336 -9.140 -8.474 1.00 76.69 115 LEU A C 1
ATOM 838 O O . LEU A 1 115 ? 10.151 -10.033 -7.647 1.00 76.69 115 LEU A O 1
ATOM 842 N N . ASP A 1 116 ? 11.156 -8.115 -8.262 1.00 68.88 116 ASP A N 1
ATOM 843 C CA . ASP A 1 116 ? 11.937 -7.915 -7.044 1.00 68.88 116 ASP A CA 1
ATOM 844 C C . ASP A 1 116 ? 11.105 -7.334 -5.897 1.00 68.88 116 ASP A C 1
ATOM 846 O O . ASP A 1 116 ? 11.685 -7.120 -4.840 1.00 68.88 116 ASP A O 1
ATOM 850 N N . MET A 1 117 ? 9.786 -7.108 -6.090 1.00 60.28 117 MET A N 1
ATOM 851 C CA . MET A 1 117 ? 8.757 -6.631 -5.137 1.00 60.28 117 MET A CA 1
ATOM 852 C C . MET A 1 117 ? 8.950 -7.149 -3.701 1.00 60.28 117 MET A C 1
ATOM 854 O O . MET A 1 117 ? 8.204 -7.981 -3.183 1.00 60.28 117 MET A O 1
ATOM 858 N N . THR A 1 118 ? 9.963 -6.617 -3.022 1.00 51.09 118 THR A N 1
ATOM 859 C CA . THR A 1 118 ? 10.375 -7.025 -1.680 1.00 51.09 118 THR A CA 1
ATOM 860 C C . THR A 1 118 ? 9.316 -6.570 -0.674 1.00 51.09 118 THR A C 1
ATOM 862 O O . THR A 1 118 ? 9.218 -7.130 0.417 1.00 51.09 118 THR A O 1
ATOM 865 N N . TYR A 1 119 ? 8.437 -5.651 -1.090 1.00 48.75 119 TYR A N 1
ATOM 866 C CA . TYR A 1 119 ? 7.256 -5.211 -0.371 1.00 48.75 119 TYR A CA 1
ATOM 867 C C . TYR A 1 119 ? 6.090 -5.061 -1.361 1.00 48.75 119 TYR A C 1
ATOM 869 O O . TYR A 1 119 ? 6.246 -4.554 -2.466 1.00 48.75 119 TYR A O 1
ATOM 877 N N . GLY A 1 120 ? 4.932 -5.620 -1.006 1.00 51.22 120 GLY A N 1
ATOM 878 C CA . GLY A 1 120 ? 3.743 -5.675 -1.855 1.00 51.22 120 GLY A CA 1
ATOM 879 C C . GLY A 1 120 ? 2.919 -4.399 -1.754 1.00 51.22 120 GLY A C 1
ATOM 880 O O . GLY A 1 120 ? 1.877 -4.426 -1.103 1.00 51.22 120 GLY A O 1
ATOM 881 N N . ASN A 1 121 ? 3.401 -3.314 -2.363 1.00 56.66 121 ASN A N 1
ATOM 882 C CA . ASN A 1 121 ? 2.773 -1.986 -2.352 1.00 56.66 121 ASN A CA 1
ATOM 883 C C . ASN A 1 121 ? 2.209 -1.530 -3.717 1.00 56.66 121 ASN A C 1
ATOM 885 O O . ASN A 1 121 ? 1.656 -0.443 -3.804 1.00 56.66 121 ASN A O 1
ATOM 889 N N . GLY A 1 122 ? 2.259 -2.354 -4.772 1.00 64.25 122 GLY A N 1
ATOM 890 C CA . GLY A 1 122 ? 1.521 -2.117 -6.028 1.00 64.25 122 GLY A CA 1
ATOM 891 C C . GLY A 1 122 ? 2.068 -0.990 -6.917 1.00 64.25 122 GLY A C 1
ATOM 892 O O . GLY A 1 122 ? 1.836 -1.018 -8.121 1.00 64.25 122 GLY A O 1
ATOM 893 N N . GLU A 1 123 ? 2.872 -0.076 -6.374 1.00 70.94 123 GLU A N 1
ATOM 894 C CA . GLU A 1 123 ? 3.458 1.058 -7.103 1.00 70.94 123 GLU A CA 1
ATOM 895 C C . GLU A 1 123 ? 4.362 0.624 -8.260 1.00 70.94 123 GLU A C 1
ATOM 897 O O . GLU A 1 123 ? 4.216 1.124 -9.366 1.00 70.94 123 GLU A O 1
ATOM 902 N N . SER A 1 124 ? 5.219 -0.389 -8.076 1.00 75.19 124 SER A N 1
ATOM 903 C CA . SER A 1 124 ? 6.044 -0.908 -9.183 1.00 75.19 124 SER A CA 1
ATOM 904 C C . SER A 1 124 ? 5.202 -1.478 -10.331 1.00 75.19 124 SER A C 1
ATOM 906 O O . SER A 1 124 ? 5.604 -1.393 -11.493 1.00 75.19 124 SER A O 1
ATOM 908 N N . ILE A 1 125 ? 4.020 -2.029 -10.025 1.00 78.06 125 ILE A N 1
ATOM 909 C CA . ILE A 1 125 ? 3.062 -2.506 -11.028 1.00 78.06 125 ILE A CA 1
ATOM 910 C C . ILE A 1 125 ? 2.436 -1.306 -11.748 1.00 78.06 125 ILE A C 1
ATOM 912 O O . ILE A 1 125 ? 2.326 -1.332 -12.973 1.00 78.06 125 ILE A O 1
ATOM 916 N N . ASP A 1 126 ? 2.060 -0.252 -11.026 1.00 78.88 126 ASP A N 1
ATOM 917 C CA . ASP A 1 126 ? 1.479 0.964 -11.605 1.00 78.88 126 ASP A CA 1
ATOM 918 C C . ASP A 1 126 ? 2.486 1.756 -12.459 1.00 78.88 126 ASP A C 1
ATOM 920 O O . ASP A 1 126 ? 2.146 2.168 -13.572 1.00 78.88 126 ASP A O 1
ATOM 924 N N . ASP A 1 127 ? 3.743 1.864 -12.027 1.00 79.50 127 ASP A N 1
ATOM 925 C CA . ASP A 1 127 ? 4.855 2.437 -12.797 1.00 79.50 127 ASP A CA 1
ATOM 926 C C . ASP A 1 127 ? 5.137 1.639 -14.077 1.00 79.50 127 ASP A C 1
ATOM 928 O O . ASP A 1 127 ? 5.323 2.201 -15.163 1.00 79.50 127 ASP A O 1
ATOM 932 N N . PHE A 1 128 ? 5.116 0.308 -13.978 1.00 83.94 128 PHE A N 1
ATOM 933 C CA . PHE A 1 128 ? 5.242 -0.575 -15.133 1.00 83.94 128 PHE A CA 1
ATOM 934 C C . PHE A 1 128 ? 4.088 -0.371 -16.128 1.00 83.94 128 PHE A C 1
ATOM 936 O O . PHE A 1 128 ? 4.320 -0.249 -17.334 1.00 83.94 128 PHE A O 1
ATOM 943 N N . GLY A 1 129 ? 2.852 -0.244 -15.637 1.00 82.94 129 GLY A N 1
ATOM 944 C CA . GLY A 1 129 ? 1.684 0.077 -16.459 1.00 82.94 129 GLY A CA 1
ATOM 945 C C . GLY A 1 129 ? 1.779 1.447 -17.134 1.00 82.94 129 GLY A C 1
ATOM 946 O O . GLY A 1 129 ? 1.458 1.579 -18.320 1.00 82.94 129 GLY A O 1
ATOM 947 N N . ALA A 1 130 ? 2.271 2.463 -16.420 1.00 84.75 130 ALA A N 1
ATOM 948 C CA . ALA A 1 130 ? 2.510 3.796 -16.972 1.00 84.75 130 ALA A CA 1
ATOM 949 C C . ALA A 1 130 ? 3.548 3.761 -18.106 1.00 84.75 130 ALA A C 1
ATOM 951 O O . ALA A 1 130 ? 3.372 4.415 -19.140 1.00 84.75 130 ALA A O 1
ATOM 952 N N . PHE A 1 131 ? 4.595 2.945 -17.969 1.00 87.69 131 PHE A N 1
ATOM 953 C CA . PHE A 1 131 ? 5.590 2.757 -19.020 1.00 87.69 131 PHE A CA 1
ATOM 954 C C . PHE A 1 131 ? 5.034 2.027 -20.248 1.00 87.69 131 PHE A C 1
ATOM 956 O O . PHE A 1 131 ? 5.267 2.471 -21.377 1.00 87.69 131 PHE A O 1
ATOM 963 N N . GLU A 1 132 ? 4.262 0.953 -20.062 1.00 85.56 132 GLU A N 1
ATOM 964 C CA . GLU A 1 132 ? 3.580 0.270 -21.170 1.00 85.56 132 GLU A CA 1
ATOM 965 C C . GLU A 1 132 ? 2.653 1.235 -21.931 1.00 85.56 132 GLU A C 1
ATOM 967 O O . GLU A 1 132 ? 2.670 1.285 -23.167 1.00 85.56 132 GLU A O 1
ATOM 972 N N . ALA A 1 133 ? 1.894 2.062 -21.204 1.00 85.19 133 ALA A N 1
ATOM 973 C CA . ALA A 1 133 ? 1.028 3.084 -21.786 1.00 85.19 133 ALA A CA 1
ATOM 974 C C . ALA A 1 133 ? 1.826 4.148 -22.560 1.00 85.19 133 ALA A C 1
ATOM 976 O O . ALA A 1 133 ? 1.439 4.526 -23.670 1.00 85.19 133 ALA A O 1
ATOM 977 N N . MET A 1 134 ? 2.965 4.592 -22.023 1.00 86.06 134 MET A N 1
ATOM 978 C CA . MET A 1 134 ? 3.865 5.533 -22.691 1.00 86.06 134 MET A CA 1
ATOM 979 C C . MET A 1 134 ? 4.452 4.943 -23.980 1.00 86.06 134 MET A C 1
ATOM 981 O O . MET A 1 134 ? 4.476 5.625 -25.011 1.00 86.06 134 MET A O 1
ATOM 985 N N . ALA A 1 135 ? 4.910 3.691 -23.964 1.00 86.81 135 ALA A N 1
ATOM 986 C CA . ALA A 1 135 ? 5.436 3.017 -25.151 1.00 86.81 135 ALA A CA 1
ATOM 987 C C . ALA A 1 135 ? 4.359 2.884 -26.239 1.00 86.81 135 ALA A C 1
ATOM 989 O O . ALA A 1 135 ? 4.596 3.250 -27.395 1.00 86.81 135 ALA A O 1
ATOM 990 N N . ALA A 1 136 ? 3.145 2.476 -25.857 1.00 86.19 136 ALA A N 1
ATOM 991 C CA . ALA A 1 136 ? 2.003 2.387 -26.762 1.00 86.19 136 ALA A CA 1
ATOM 992 C C . ALA A 1 136 ? 1.614 3.755 -27.352 1.00 86.19 136 ALA A C 1
ATOM 994 O O . ALA A 1 136 ? 1.375 3.860 -28.558 1.00 86.19 136 ALA A O 1
ATOM 995 N N . ALA A 1 137 ? 1.608 4.819 -26.541 1.00 86.69 137 ALA A N 1
ATOM 996 C CA . ALA A 1 137 ? 1.329 6.186 -26.990 1.00 86.69 137 ALA A CA 1
ATOM 997 C C . ALA A 1 137 ? 2.377 6.708 -27.990 1.00 86.69 137 ALA A C 1
ATOM 999 O O . ALA A 1 137 ? 2.037 7.451 -28.912 1.00 86.69 137 ALA A O 1
ATOM 1000 N N . ASN A 1 138 ? 3.635 6.279 -27.850 1.00 87.44 138 ASN A N 1
ATOM 1001 C CA . ASN A 1 138 ? 4.722 6.588 -28.783 1.00 87.44 138 ASN A CA 1
ATOM 1002 C C . ASN A 1 138 ? 4.793 5.623 -29.984 1.00 87.44 138 ASN A C 1
ATOM 1004 O O . ASN A 1 138 ? 5.674 5.760 -30.834 1.00 87.44 138 ASN A O 1
ATOM 1008 N N . GLY A 1 139 ? 3.862 4.669 -30.093 1.00 87.81 139 GLY A N 1
ATOM 1009 C CA . GLY A 1 139 ? 3.799 3.711 -31.198 1.00 87.81 139 GLY A CA 1
ATOM 1010 C C . GLY A 1 139 ? 4.902 2.649 -31.171 1.00 87.81 139 GLY A C 1
ATOM 1011 O O . GLY A 1 139 ? 5.209 2.067 -32.212 1.00 87.81 139 GLY A O 1
ATOM 1012 N N . VAL A 1 140 ? 5.507 2.406 -30.008 1.00 87.81 140 VAL A N 1
ATOM 1013 C CA . VAL A 1 140 ? 6.547 1.395 -29.809 1.00 87.81 140 VAL A CA 1
ATOM 1014 C C . VAL A 1 140 ? 5.903 0.083 -29.372 1.00 87.81 140 VAL A C 1
ATOM 1016 O O . VAL A 1 140 ? 5.117 0.047 -28.430 1.00 87.81 140 VAL A O 1
ATOM 1019 N N . SER A 1 141 ? 6.245 -1.009 -30.055 1.00 81.94 141 SER A N 1
ATOM 1020 C CA . SER A 1 141 ? 5.878 -2.365 -29.641 1.00 81.94 141 SER A CA 1
ATOM 1021 C C . SER A 1 141 ? 6.990 -2.963 -28.783 1.00 81.94 141 SER A C 1
ATOM 1023 O O . SER A 1 141 ? 8.110 -3.117 -29.272 1.00 81.94 141 SER A O 1
ATOM 1025 N N . LEU A 1 142 ? 6.668 -3.310 -27.542 1.00 82.88 142 LEU A N 1
ATOM 1026 C CA . LEU A 1 142 ? 7.572 -3.978 -26.608 1.00 82.88 142 LEU A CA 1
ATOM 1027 C C . LEU A 1 142 ? 7.500 -5.498 -26.817 1.00 82.88 142 LEU A C 1
ATOM 1029 O O . LEU A 1 142 ? 6.412 -6.040 -27.026 1.00 82.88 142 LEU A O 1
ATOM 1033 N N . ASP A 1 143 ? 8.643 -6.184 -26.788 1.00 82.94 143 ASP A N 1
ATOM 1034 C CA . ASP A 1 143 ? 8.688 -7.649 -26.784 1.00 82.94 143 ASP A CA 1
ATOM 1035 C C . ASP A 1 143 ? 8.512 -8.145 -25.348 1.00 82.94 143 ASP A C 1
ATOM 1037 O O . ASP A 1 143 ? 9.421 -8.052 -24.524 1.00 82.94 143 ASP A O 1
ATOM 1041 N N . THR A 1 144 ? 7.316 -8.640 -25.035 1.00 71.50 144 THR A N 1
ATOM 1042 C CA . THR A 1 144 ? 6.972 -9.113 -23.689 1.00 71.50 144 THR A CA 1
ATOM 1043 C C . THR A 1 144 ? 7.392 -10.565 -23.447 1.00 71.50 144 THR A C 1
ATOM 1045 O O . THR A 1 144 ? 7.341 -11.042 -22.314 1.00 71.50 144 THR A O 1
ATOM 1048 N N . GLY A 1 145 ? 7.823 -11.304 -24.476 1.00 77.31 145 GLY A N 1
ATOM 1049 C CA . GLY A 1 145 ? 8.178 -12.718 -24.350 1.00 77.31 145 GLY A CA 1
ATOM 1050 C C . GLY A 1 145 ? 7.060 -13.576 -23.726 1.00 77.31 145 GLY A C 1
ATOM 1051 O O . GLY A 1 145 ? 6.029 -13.820 -24.347 1.00 77.31 145 GLY A O 1
ATOM 1052 N N . SER A 1 146 ? 7.297 -14.099 -22.514 1.00 71.94 146 SER A N 1
ATOM 1053 C CA . SER A 1 146 ? 6.314 -14.831 -21.678 1.00 71.94 146 SER A CA 1
ATOM 1054 C C . SER A 1 146 ? 6.022 -14.122 -20.350 1.00 71.94 146 SER A C 1
ATOM 1056 O O . SER A 1 146 ? 5.495 -14.739 -19.423 1.00 71.94 146 SER A O 1
ATOM 1058 N N . ASN A 1 147 ? 6.419 -12.857 -20.238 1.00 69.56 147 ASN A N 1
ATOM 1059 C CA . ASN A 1 147 ? 6.206 -12.055 -19.046 1.00 69.56 147 ASN A CA 1
ATOM 1060 C C . ASN A 1 147 ? 4.736 -11.653 -18.940 1.00 69.56 147 ASN A C 1
ATOM 1062 O O . ASN A 1 147 ? 4.072 -11.423 -19.952 1.00 69.56 147 ASN A O 1
ATOM 1066 N N . MET A 1 148 ? 4.241 -11.584 -17.705 1.00 68.69 148 MET A N 1
ATOM 1067 C CA . MET A 1 148 ? 2.885 -11.114 -17.438 1.00 68.69 148 MET A CA 1
ATOM 1068 C C . MET A 1 148 ? 2.774 -9.638 -17.825 1.00 68.69 148 MET A C 1
ATOM 1070 O O . MET A 1 148 ? 3.671 -8.848 -17.538 1.00 68.69 148 MET A O 1
ATOM 1074 N N . THR A 1 149 ? 1.675 -9.277 -18.475 1.00 74.19 149 THR A N 1
ATOM 1075 C CA . THR A 1 149 ? 1.335 -7.884 -18.805 1.00 74.19 149 THR A CA 1
ATOM 1076 C C . THR A 1 149 ? 0.904 -7.107 -17.562 1.00 74.19 149 THR A C 1
ATOM 1078 O O . THR A 1 149 ? 0.522 -7.720 -16.558 1.00 74.19 149 THR A O 1
ATOM 1081 N N . TYR A 1 150 ? 0.866 -5.768 -17.628 1.00 72.94 150 TYR A N 1
ATOM 1082 C CA . TYR A 1 150 ? 0.322 -4.942 -16.537 1.00 72.94 150 TYR A CA 1
ATOM 1083 C C . TYR A 1 150 ? -1.046 -5.444 -16.055 1.00 72.94 150 TYR A C 1
ATOM 1085 O O . TYR A 1 150 ? -1.261 -5.626 -14.860 1.00 72.94 150 TYR A O 1
ATOM 1093 N N . GLY A 1 151 ? -1.959 -5.741 -16.986 1.00 70.50 151 GLY A N 1
ATOM 1094 C CA . GLY A 1 151 ? -3.308 -6.200 -16.651 1.00 70.50 151 GLY A CA 1
ATOM 1095 C C . GLY A 1 151 ? -3.339 -7.544 -15.916 1.00 70.50 151 GLY A C 1
ATOM 1096 O O . GLY A 1 151 ? -4.185 -7.749 -15.047 1.00 70.50 151 GLY A O 1
ATOM 1097 N N . GLU A 1 152 ? -2.412 -8.450 -16.227 1.00 73.06 152 GLU A N 1
ATOM 1098 C CA . GLU A 1 152 ? -2.286 -9.748 -15.554 1.00 73.06 152 GLU A CA 1
ATOM 1099 C C . GLU A 1 152 ? -1.629 -9.604 -14.175 1.00 73.06 152 GLU A C 1
ATOM 1101 O O . GLU A 1 152 ? -2.082 -10.221 -13.208 1.00 73.06 152 GLU A O 1
ATOM 1106 N N . MET A 1 153 ? -0.619 -8.738 -14.057 1.00 73.06 153 MET A N 1
ATOM 1107 C CA . MET A 1 153 ? 0.061 -8.458 -12.789 1.00 73.06 153 MET A CA 1
ATOM 1108 C C . MET A 1 153 ? -0.854 -7.725 -11.808 1.00 73.06 153 MET A C 1
ATOM 1110 O O . MET A 1 153 ? -1.003 -8.167 -10.668 1.00 73.06 153 MET A O 1
ATOM 1114 N N . HIS A 1 154 ? -1.564 -6.694 -12.264 1.00 67.81 154 HIS A N 1
ATOM 1115 C CA . HIS A 1 154 ? -2.530 -5.952 -11.455 1.00 67.81 154 HIS A CA 1
ATOM 1116 C C . HIS A 1 154 ? -3.683 -6.848 -10.966 1.00 67.81 154 HIS A C 1
ATOM 1118 O O . HIS A 1 154 ? -4.076 -6.786 -9.800 1.00 67.81 154 HIS A O 1
ATOM 1124 N N . ALA A 1 155 ? -4.187 -7.750 -11.817 1.00 68.19 155 ALA A N 1
ATOM 1125 C CA . ALA A 1 155 ? -5.209 -8.719 -11.417 1.00 68.19 155 ALA A CA 1
ATOM 1126 C C . ALA A 1 155 ? -4.706 -9.684 -10.327 1.00 68.19 155 ALA A C 1
ATOM 1128 O O . ALA A 1 155 ? -5.415 -9.936 -9.353 1.00 68.19 155 ALA A O 1
ATOM 1129 N N . SER A 1 156 ? -3.469 -10.178 -10.450 1.00 63.06 156 SER A N 1
ATOM 1130 C CA . SER A 1 156 ? -2.862 -11.067 -9.449 1.00 63.06 156 SER A CA 1
ATOM 1131 C C . SER A 1 156 ? -2.612 -10.382 -8.096 1.00 63.06 156 SER A C 1
ATOM 1133 O O . SER A 1 156 ? -2.706 -11.023 -7.047 1.00 63.06 156 SER A O 1
ATOM 1135 N N . TYR A 1 157 ? -2.354 -9.071 -8.112 1.00 62.47 157 TYR A N 1
ATOM 1136 C CA . TYR A 1 157 ? -2.158 -8.250 -6.920 1.00 62.47 157 TYR A CA 1
ATOM 1137 C C . TYR A 1 157 ? -3.478 -8.005 -6.167 1.00 62.47 157 TYR A C 1
ATOM 1139 O O . TYR A 1 157 ? -3.554 -8.200 -4.954 1.00 62.47 157 TYR A O 1
ATOM 1147 N N . SER A 1 158 ? -4.559 -7.697 -6.894 1.00 59.62 158 SER A N 1
ATOM 1148 C CA . SER A 1 158 ? -5.905 -7.533 -6.322 1.00 59.62 158 SER A CA 1
ATOM 1149 C C . SER A 1 158 ? -6.460 -8.810 -5.670 1.00 59.62 158 SER A C 1
ATOM 1151 O O . SER A 1 158 ? -7.297 -8.703 -4.773 1.00 59.62 158 SER A O 1
ATOM 1153 N N . GLU A 1 159 ? -6.052 -10.003 -6.116 1.00 54.09 159 GLU A N 1
ATOM 1154 C CA . GLU A 1 159 ? -6.520 -11.282 -5.555 1.00 54.09 159 GLU A CA 1
ATOM 1155 C C . GLU A 1 159 ? -5.730 -11.741 -4.315 1.00 54.09 159 GLU A C 1
ATOM 1157 O O . GLU A 1 159 ? -6.296 -12.432 -3.466 1.00 54.09 159 GLU A O 1
ATOM 1162 N N . ASN A 1 160 ? -4.456 -11.352 -4.176 1.00 52.88 160 ASN A N 1
ATOM 1163 C CA . ASN A 1 160 ? -3.587 -11.777 -3.066 1.00 52.88 160 ASN A CA 1
ATOM 1164 C C . ASN A 1 160 ? -3.545 -10.815 -1.867 1.00 52.88 160 ASN A C 1
ATOM 1166 O O . ASN A 1 160 ? -2.956 -11.163 -0.846 1.00 52.88 160 ASN A O 1
ATOM 1170 N N . GLY A 1 161 ? -4.227 -9.670 -1.946 1.00 50.34 161 GLY A N 1
ATOM 1171 C CA . GLY A 1 161 ? -4.483 -8.795 -0.804 1.00 50.34 161 GLY A CA 1
ATOM 1172 C C . GLY A 1 161 ? -3.308 -7.901 -0.411 1.00 50.34 161 GLY A C 1
ATOM 1173 O O . GLY A 1 161 ? -2.587 -8.208 0.531 1.00 50.34 161 GLY A O 1
ATOM 1174 N N . SER A 1 162 ? -3.225 -6.743 -1.058 1.00 46.12 162 SER A N 1
ATOM 1175 C CA . SER A 1 162 ? -2.902 -5.473 -0.400 1.00 46.12 162 SER A CA 1
ATOM 1176 C C . SER A 1 162 ? -3.960 -4.480 -0.870 1.00 46.12 162 SER A C 1
ATOM 1178 O O . SER A 1 162 ? -4.032 -4.156 -2.056 1.00 46.12 162 SER A O 1
ATOM 1180 N N . VAL A 1 163 ? -4.859 -4.126 0.049 1.00 42.00 163 VAL A N 1
ATOM 1181 C CA . VAL A 1 163 ? -5.724 -2.942 -0.052 1.00 42.00 163 VAL A CA 1
ATO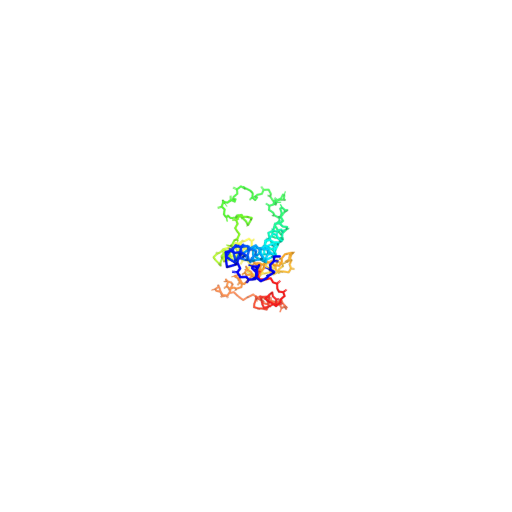M 1182 C C . VAL A 1 163 ? -4.897 -1.686 0.135 1.00 42.00 163 VAL A C 1
ATOM 1184 O O . VAL A 1 163 ? -3.945 -1.753 0.940 1.00 42.00 163 VAL A O 1
#

Radius of gyration: 29.16 Å; chains: 1; bounding box: 73×34×91 Å